Protein AF-A0A6P1BY39-F1 (afdb_monomer)

pLDDT: mean 82.42, std 18.04, range [37.84, 96.94]

Radius of gyration: 14.66 Å; Cα contacts (8 Å, |Δi|>4): 77; chains: 1; bounding box: 31×33×40 Å

Mean predicted aligned error: 7.82 Å

Secondary structure (DSSP, 8-state):
------STT-TTHHHHHTTT---SEEE--S-SSSPPPEEESSEEEEEE-SS-TT-EEEEEPTT-B-TTSPBP-HHHHHHT-

InterPro domains:
  IPR000914 Solute-binding protein family 5 domain [PF00496] (37-80)
  IPR039424 Solute-binding protein family 5 [PTHR30290] (16-80)

Foldseek 3Di:
DPPLDCPPPDPVSVVVCVVQDKDQWDWDPPDDPDGTDIAGIQFNDKDQDPVDNVDIDTHGDPPDAHPVRHDDDPVVVVVND

Nearest PDB structures (foldseek):
  4ocm-assembly2_D  TM=2.779E-01  e=6.392E+00  Saccharomyces cerevisiae S288C

Solvent-accessible surface area (backbone atoms only — not comparable to full-atom values): 5366 Å² total; per-residue (Å²): 140,81,86,82,65,72,60,98,82,49,86,71,46,55,65,61,32,63,80,80,51,81,48,52,66,37,67,47,82,91,58,90,90,56,86,58,50,84,40,68,45,47,19,67,46,73,45,67,39,92,90,43,83,88,42,74,50,71,41,68,46,81,93,43,56,49,99,87,66,50,74,58,50,71,68,62,50,60,74,73,107

Structure (mmCIF, N/CA/C/O backbone):
data_AF-A0A6P1BY39-F1
#
_entry.id   AF-A0A6P1BY39-F1
#
loop_
_atom_site.group_PDB
_atom_site.id
_atom_site.type_symbol
_atom_site.label_atom_id
_atom_site.label_alt_id
_atom_site.label_comp_id
_atom_site.label_asym_id
_atom_site.label_entity_id
_atom_site.label_seq_id
_atom_site.pdbx_PDB_ins_code
_atom_si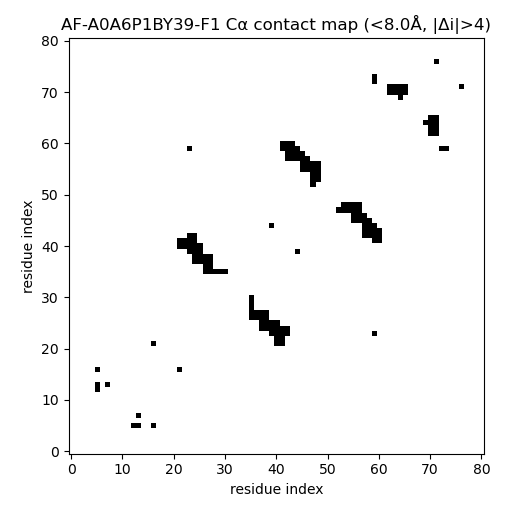te.Cartn_x
_atom_site.Cartn_y
_atom_site.Cartn_z
_atom_site.occupancy
_atom_site.B_iso_or_equiv
_atom_site.auth_seq_id
_atom_site.auth_comp_id
_atom_site.auth_asym_id
_atom_site.auth_atom_id
_atom_site.pdbx_PDB_model_num
ATOM 1 N N . LEU A 1 1 ? 15.241 -5.617 17.773 1.00 37.91 1 LEU A N 1
ATOM 2 C CA . LEU A 1 1 ? 15.680 -6.191 16.482 1.00 37.91 1 LEU A CA 1
ATOM 3 C C . LEU A 1 1 ? 14.478 -6.141 15.535 1.00 37.91 1 LEU A C 1
ATOM 5 O O . LEU A 1 1 ? 13.707 -7.082 15.478 1.00 37.91 1 LEU A O 1
ATOM 9 N N . THR A 1 2 ? 14.224 -4.998 14.902 1.00 37.84 2 THR A N 1
ATOM 10 C CA . THR A 1 2 ? 13.059 -4.786 14.019 1.00 37.84 2 THR A CA 1
ATOM 11 C C . THR A 1 2 ? 13.548 -4.163 12.718 1.00 37.84 2 THR A C 1
ATOM 13 O O . THR A 1 2 ? 13.237 -3.027 12.394 1.00 37.84 2 THR A O 1
ATOM 16 N N . THR A 1 3 ? 14.387 -4.903 11.996 1.00 45.06 3 THR A N 1
ATOM 17 C CA . THR A 1 3 ? 14.912 -4.542 10.667 1.00 45.06 3 THR A CA 1
ATOM 18 C C . THR A 1 3 ? 14.076 -5.157 9.540 1.00 45.06 3 THR A C 1
ATOM 20 O O . THR A 1 3 ? 14.581 -5.403 8.454 1.00 45.06 3 THR A O 1
ATOM 23 N N . GLY A 1 4 ? 12.791 -5.426 9.793 1.00 48.25 4 GLY A N 1
ATOM 24 C CA . GLY A 1 4 ? 11.829 -5.879 8.782 1.00 48.25 4 GLY A CA 1
ATOM 25 C C . GLY A 1 4 ? 11.183 -4.733 8.005 1.00 48.25 4 GLY A C 1
ATOM 26 O O . GLY A 1 4 ? 10.126 -4.945 7.422 1.00 48.25 4 GLY A O 1
ATOM 27 N N . GLN A 1 5 ? 11.758 -3.526 8.059 1.00 50.84 5 GLN A N 1
ATOM 28 C CA . GLN A 1 5 ? 11.187 -2.342 7.430 1.00 50.84 5 GLN A CA 1
ATOM 29 C C . GLN A 1 5 ? 11.361 -2.435 5.902 1.00 50.84 5 GLN A C 1
ATOM 31 O O . GLN A 1 5 ? 12.495 -2.491 5.424 1.00 50.84 5 GLN A O 1
ATOM 36 N N . PRO A 1 6 ? 10.266 -2.438 5.122 1.00 55.47 6 PRO A N 1
ATOM 37 C CA . PRO A 1 6 ? 10.316 -2.324 3.666 1.00 55.47 6 PRO A CA 1
ATOM 38 C C . PRO A 1 6 ? 10.484 -0.861 3.212 1.00 55.47 6 PRO A C 1
ATOM 40 O O . PRO A 1 6 ? 10.297 -0.548 2.034 1.00 55.47 6 PRO A O 1
ATOM 43 N N . ASP A 1 7 ? 10.788 0.061 4.136 1.00 57.12 7 ASP A N 1
ATOM 44 C CA . ASP A 1 7 ? 10.976 1.467 3.814 1.00 57.12 7 ASP A CA 1
ATOM 45 C C . ASP A 1 7 ? 12.280 1.670 3.026 1.00 57.12 7 ASP A C 1
ATOM 47 O O . ASP A 1 7 ? 13.223 0.879 3.078 1.00 57.12 7 ASP A O 1
ATOM 51 N N . ARG A 1 8 ? 12.303 2.716 2.195 1.00 46.91 8 ARG A N 1
ATOM 52 C CA . ARG A 1 8 ? 13.247 2.901 1.076 1.00 46.91 8 ARG A CA 1
ATOM 53 C C . ARG A 1 8 ? 14.703 3.205 1.482 1.00 46.91 8 ARG A C 1
ATOM 55 O O . ARG A 1 8 ? 15.360 4.016 0.832 1.00 46.91 8 ARG A O 1
ATOM 62 N N . ARG A 1 9 ? 15.235 2.602 2.545 1.00 44.03 9 ARG A N 1
ATOM 63 C CA . ARG A 1 9 ? 16.593 2.871 3.045 1.00 44.03 9 ARG A CA 1
ATOM 64 C C . ARG A 1 9 ? 17.649 1.825 2.694 1.00 44.03 9 ARG A C 1
ATOM 66 O O . ARG A 1 9 ? 18.825 2.105 2.906 1.00 44.03 9 ARG A O 1
ATOM 73 N N . ALA A 1 10 ? 17.303 0.703 2.060 1.00 47.50 10 ALA A N 1
ATOM 74 C CA . ALA A 1 10 ? 18.307 -0.152 1.419 1.00 47.50 10 ALA A CA 1
ATOM 75 C C . ALA A 1 10 ? 17.724 -0.976 0.255 1.00 47.50 10 ALA A C 1
ATOM 77 O O . ALA A 1 10 ? 16.853 -1.821 0.440 1.00 47.50 10 ALA A O 1
ATOM 78 N N . GLY A 1 11 ? 18.235 -0.736 -0.958 1.00 49.78 11 GLY A N 1
ATOM 79 C CA . GLY A 1 11 ? 17.688 -1.257 -2.222 1.00 49.78 11 GLY A CA 1
ATOM 80 C C . GLY A 1 11 ? 17.650 -2.784 -2.370 1.00 49.78 11 GLY A C 1
ATOM 81 O O . GLY A 1 11 ? 16.930 -3.281 -3.227 1.00 49.78 11 GLY A O 1
ATOM 82 N N . ALA A 1 12 ? 18.358 -3.542 -1.526 1.00 47.34 12 ALA A N 1
ATOM 83 C CA . ALA A 1 12 ? 18.280 -5.006 -1.508 1.00 47.34 12 ALA A CA 1
ATOM 84 C C . ALA A 1 12 ? 17.041 -5.539 -0.758 1.00 47.34 12 ALA A C 1
ATOM 86 O O . ALA A 1 12 ? 16.513 -6.586 -1.124 1.00 47.34 12 ALA A O 1
ATOM 87 N N . PHE A 1 13 ? 16.526 -4.817 0.247 1.00 49.38 13 PHE A N 1
ATOM 88 C CA . PHE A 1 13 ? 15.345 -5.257 1.005 1.00 49.38 13 PHE A CA 1
ATOM 89 C C . PHE A 1 13 ? 14.048 -5.135 0.208 1.00 49.38 13 PHE A C 1
ATOM 91 O O . PHE A 1 13 ? 13.088 -5.836 0.511 1.00 49.38 13 PHE A O 1
ATOM 98 N N . GLN A 1 14 ? 14.029 -4.308 -0.841 1.00 53.19 14 GLN A N 1
ATOM 99 C CA . GLN A 1 14 ? 12.876 -4.174 -1.729 1.00 53.19 14 GLN A CA 1
ATOM 100 C C . GLN A 1 14 ? 12.520 -5.507 -2.405 1.00 53.19 14 GLN A C 1
ATOM 102 O O . GLN A 1 14 ? 11.343 -5.828 -2.527 1.00 53.19 14 GLN A O 1
ATOM 107 N N . PHE A 1 15 ? 13.518 -6.310 -2.792 1.00 54.81 15 PHE A N 1
ATOM 108 C CA . PHE A 1 15 ? 13.273 -7.586 -3.469 1.00 54.81 15 PHE A CA 1
ATOM 109 C C . PHE A 1 15 ? 12.817 -8.690 -2.512 1.00 54.81 15 PHE A C 1
ATOM 111 O O . PHE A 1 15 ? 11.916 -9.453 -2.850 1.00 54.81 15 PHE A O 1
ATOM 118 N N . THR A 1 16 ? 13.374 -8.750 -1.298 1.00 58.72 16 THR A N 1
ATOM 119 C CA . THR A 1 16 ? 12.917 -9.699 -0.269 1.00 58.72 16 THR A CA 1
ATOM 120 C C . THR A 1 16 ? 11.512 -9.349 0.226 1.00 58.72 16 THR A C 1
ATOM 122 O O . THR A 1 16 ? 10.705 -10.246 0.469 1.00 58.72 16 THR A O 1
ATOM 125 N N . ALA A 1 17 ? 11.191 -8.053 0.325 1.00 61.38 17 ALA A N 1
ATOM 126 C CA . ALA A 1 17 ? 9.884 -7.582 0.764 1.00 61.38 17 ALA A CA 1
ATOM 127 C C . ALA A 1 17 ? 8.746 -8.052 -0.149 1.00 61.38 17 ALA A C 1
ATOM 129 O O . ALA A 1 17 ? 7.695 -8.375 0.381 1.00 61.38 17 ALA A O 1
ATOM 130 N N . TYR A 1 18 ? 8.949 -8.198 -1.465 1.00 62.78 18 TYR A N 1
ATOM 131 C CA . TYR A 1 18 ? 7.898 -8.692 -2.372 1.00 62.78 18 TYR A CA 1
ATOM 132 C C . TYR A 1 18 ? 7.382 -10.095 -2.036 1.00 62.78 18 TYR A C 1
ATOM 134 O O . TYR A 1 18 ? 6.293 -10.462 -2.457 1.00 62.78 18 TYR A O 1
ATOM 142 N N . THR A 1 19 ? 8.153 -10.896 -1.297 1.00 74.88 19 THR A N 1
ATOM 143 C CA . THR A 1 19 ? 7.716 -12.242 -0.891 1.00 74.88 19 THR A CA 1
ATOM 144 C C . THR A 1 19 ? 6.881 -12.250 0.392 1.00 74.88 19 THR A C 1
ATOM 146 O O . THR A 1 19 ? 6.260 -13.263 0.698 1.00 74.88 19 THR A O 1
ATOM 149 N N . ILE A 1 20 ? 6.873 -11.142 1.145 1.00 83.12 20 ILE A N 1
ATOM 150 C CA . ILE A 1 20 ? 6.280 -11.034 2.492 1.00 83.12 20 ILE A CA 1
ATOM 151 C C . ILE A 1 20 ? 5.235 -9.905 2.566 1.00 83.12 20 ILE A C 1
ATOM 153 O O . ILE A 1 20 ? 4.315 -9.955 3.376 1.00 83.12 20 ILE A O 1
ATOM 157 N N . TYR A 1 21 ? 5.363 -8.880 1.726 1.00 84.38 21 TYR A N 1
ATOM 158 C CA . TYR A 1 21 ? 4.539 -7.680 1.725 1.00 84.38 21 TYR A CA 1
ATOM 159 C C . TYR A 1 21 ? 4.062 -7.352 0.315 1.00 84.38 21 TYR A C 1
ATOM 161 O O . TYR A 1 21 ? 4.830 -7.415 -0.646 1.00 84.38 21 TYR A O 1
ATOM 169 N N . ASP A 1 22 ? 2.826 -6.868 0.232 1.00 87.88 22 ASP A N 1
ATOM 170 C CA . ASP A 1 22 ? 2.245 -6.326 -0.990 1.00 87.88 22 ASP A CA 1
ATOM 171 C C . ASP A 1 22 ? 2.01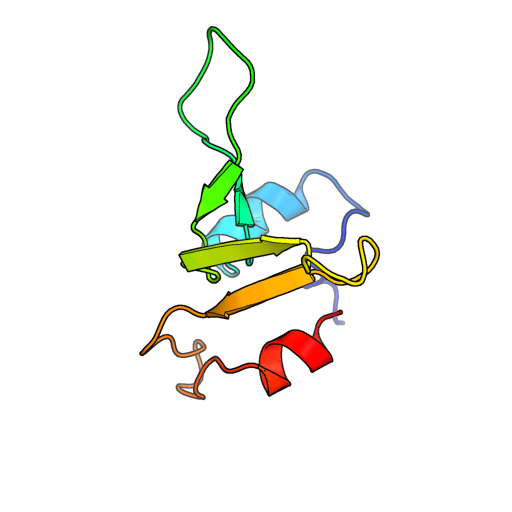3 -4.809 -0.863 1.00 87.88 22 ASP A C 1
ATOM 173 O O . ASP A 1 22 ? 1.500 -4.342 0.160 1.00 87.88 22 ASP A O 1
ATOM 177 N N . PRO A 1 23 ? 2.353 -4.000 -1.884 1.00 90.94 23 PRO A N 1
ATOM 178 C CA . PRO A 1 23 ? 2.071 -2.568 -1.880 1.00 90.94 23 PRO A CA 1
ATOM 179 C C . PRO A 1 23 ? 0.606 -2.270 -2.244 1.00 90.94 23 PRO A C 1
ATOM 181 O O . PRO A 1 23 ? -0.073 -3.066 -2.894 1.00 90.94 23 PRO A O 1
ATOM 184 N N . LEU A 1 24 ? 0.123 -1.061 -1.921 1.00 92.88 24 LEU A N 1
ATOM 185 C CA . LEU A 1 24 ? -1.174 -0.581 -2.429 1.00 92.88 24 LEU A CA 1
ATOM 186 C C . LEU A 1 24 ? -1.185 -0.509 -3.963 1.00 92.88 24 LEU A C 1
ATOM 188 O O . LEU A 1 24 ? -2.130 -0.976 -4.595 1.00 92.88 24 LEU A O 1
ATOM 192 N N . VAL A 1 25 ? -0.119 0.038 -4.550 1.00 92.81 25 VAL A N 1
ATOM 193 C CA . VAL A 1 25 ? 0.078 0.158 -5.999 1.00 92.81 25 VAL A CA 1
ATOM 194 C C . VAL A 1 25 ? 1.435 -0.437 -6.351 1.00 92.81 25 VAL A C 1
ATOM 196 O O . VAL A 1 25 ? 2.443 -0.093 -5.731 1.00 92.81 25 VAL A O 1
ATOM 199 N N . ALA A 1 26 ? 1.457 -1.329 -7.335 1.00 89.88 26 ALA A N 1
ATOM 200 C CA . ALA A 1 26 ? 2.660 -2.007 -7.794 1.00 89.88 26 ALA A CA 1
ATOM 201 C C . ALA A 1 26 ? 3.135 -1.447 -9.142 1.00 89.88 26 ALA A C 1
ATOM 203 O O . ALA A 1 26 ? 2.430 -0.691 -9.813 1.00 89.88 26 ALA A O 1
ATOM 204 N N . TRP A 1 27 ? 4.343 -1.837 -9.539 1.00 88.38 27 TRP A N 1
ATOM 205 C CA . TRP A 1 27 ? 4.860 -1.607 -10.884 1.00 88.38 27 TRP A CA 1
ATOM 206 C C . TRP A 1 27 ? 4.714 -2.873 -11.720 1.00 88.38 27 TRP A C 1
ATOM 208 O O . TRP A 1 27 ? 4.809 -3.984 -11.207 1.00 88.38 27 TRP A O 1
ATOM 218 N N . GLU A 1 28 ? 4.494 -2.699 -13.014 1.00 89.62 28 GLU A N 1
ATOM 219 C CA . GLU A 1 28 ? 4.575 -3.770 -14.000 1.00 89.62 28 GLU A CA 1
ATOM 220 C C . GLU A 1 28 ? 6.018 -4.307 -14.046 1.00 89.62 28 GLU A C 1
ATOM 222 O O . GLU A 1 28 ? 6.938 -3.564 -14.390 1.00 89.62 28 GLU A O 1
ATOM 227 N N . MET A 1 29 ? 6.219 -5.568 -13.648 1.00 81.56 29 MET A N 1
ATOM 228 C CA . MET A 1 29 ? 7.561 -6.144 -13.449 1.00 81.56 29 MET A CA 1
ATOM 229 C C . MET A 1 29 ? 8.135 -6.850 -14.687 1.00 81.56 29 MET A C 1
ATOM 231 O O . MET A 1 29 ? 9.339 -7.076 -14.741 1.00 81.56 29 MET A O 1
ATOM 235 N N . ASP A 1 30 ? 7.304 -7.185 -15.675 1.00 85.62 30 ASP A N 1
ATOM 236 C CA . ASP A 1 30 ? 7.704 -7.932 -16.878 1.00 85.62 30 ASP A CA 1
ATOM 237 C C . ASP A 1 30 ? 7.712 -7.027 -18.120 1.00 85.62 30 ASP A C 1
ATOM 239 O O . ASP A 1 30 ? 6.904 -7.170 -19.037 1.00 85.62 30 ASP A O 1
ATOM 243 N N . VAL A 1 31 ? 8.572 -6.002 -18.100 1.00 86.06 31 VAL A N 1
ATOM 244 C CA . VAL A 1 31 ? 8.725 -5.041 -19.204 1.00 86.06 31 VAL A CA 1
ATOM 245 C C . VAL A 1 31 ? 10.189 -4.639 -19.345 1.00 86.06 31 VAL A C 1
ATOM 247 O O . VAL A 1 31 ? 10.784 -4.107 -18.410 1.00 86.06 31 VAL A O 1
ATOM 250 N N . ALA A 1 32 ? 10.764 -4.865 -20.527 1.00 86.31 32 ALA A N 1
ATOM 251 C CA . ALA A 1 32 ? 12.170 -4.563 -20.816 1.00 86.31 32 ALA A CA 1
ATOM 252 C C . ALA A 1 32 ? 12.362 -3.421 -21.830 1.00 86.31 32 ALA A C 1
ATOM 254 O O . ALA A 1 32 ? 13.450 -2.862 -21.939 1.00 86.31 32 ALA A O 1
ATOM 255 N N . ASP A 1 33 ? 11.318 -3.079 -22.584 1.00 92.44 33 ASP A N 1
ATOM 256 C CA . ASP A 1 33 ? 11.368 -2.211 -23.765 1.00 92.44 33 ASP A CA 1
ATOM 257 C C . ASP A 1 33 ? 10.774 -0.810 -23.535 1.00 92.44 33 ASP A C 1
ATOM 259 O O . ASP A 1 33 ? 10.949 0.090 -24.357 1.00 92.44 33 ASP A O 1
ATOM 263 N N . ARG A 1 34 ? 10.089 -0.597 -22.408 1.00 91.81 34 ARG A N 1
ATOM 264 C CA . ARG A 1 34 ? 9.504 0.690 -22.006 1.00 91.81 34 ARG A CA 1
ATOM 265 C C . ARG A 1 34 ? 9.446 0.816 -20.478 1.00 91.81 34 ARG A C 1
ATOM 267 O O . ARG A 1 34 ? 9.582 -0.184 -19.777 1.00 91.81 34 ARG A O 1
ATOM 274 N N . PRO A 1 35 ? 9.156 2.010 -19.934 1.00 87.19 35 PRO A N 1
ATOM 275 C CA . PRO A 1 35 ? 8.835 2.145 -18.518 1.00 87.19 35 PRO A CA 1
ATOM 276 C C . PRO A 1 35 ? 7.638 1.265 -18.117 1.00 87.19 35 PRO A C 1
ATOM 278 O O . PRO A 1 35 ? 6.606 1.238 -18.806 1.00 87.19 35 PRO A O 1
ATOM 281 N N . GLY A 1 36 ? 7.777 0.561 -16.992 1.00 87.44 36 GLY A N 1
ATOM 282 C CA . GLY A 1 36 ? 6.688 -0.189 -16.372 1.00 87.44 36 GLY A CA 1
ATOM 283 C C . GLY A 1 36 ? 5.561 0.749 -15.944 1.00 87.44 36 GLY A C 1
ATOM 284 O O . GLY A 1 36 ? 5.802 1.874 -15.500 1.00 87.44 36 GLY A O 1
ATOM 285 N N . LYS A 1 37 ? 4.314 0.313 -16.110 1.00 92.38 37 LYS A N 1
ATOM 286 C CA . LYS A 1 37 ? 3.145 1.090 -15.676 1.00 92.38 37 LYS A CA 1
ATOM 287 C C . LYS A 1 37 ? 2.816 0.795 -14.216 1.00 92.38 37 LYS A C 1
ATOM 289 O O . LYS A 1 37 ? 3.217 -0.232 -13.674 1.00 92.38 37 LYS A O 1
ATOM 294 N N . LEU A 1 38 ? 2.057 1.693 -13.591 1.00 91.69 38 LEU A N 1
ATOM 295 C CA . LEU A 1 38 ? 1.425 1.400 -12.307 1.00 91.69 38 LEU A CA 1
ATOM 296 C C . LEU A 1 38 ? 0.310 0.374 -12.518 1.00 91.69 38 LEU A C 1
ATOM 298 O O . LEU A 1 38 ? -0.508 0.527 -13.427 1.00 91.69 38 LEU A O 1
ATOM 302 N N . VAL A 1 39 ? 0.274 -0.648 -11.669 1.00 93.75 39 VAL A N 1
ATOM 303 C CA . VAL A 1 39 ? -0.715 -1.729 -11.705 1.00 93.75 39 VAL A CA 1
ATOM 304 C C . VAL A 1 39 ? -1.323 -1.962 -10.315 1.00 93.75 39 VAL A C 1
ATOM 306 O O . VAL A 1 39 ? -0.685 -1.642 -9.305 1.00 93.75 39 VAL A O 1
ATOM 309 N N . PRO A 1 40 ? -2.558 -2.491 -10.230 1.00 95.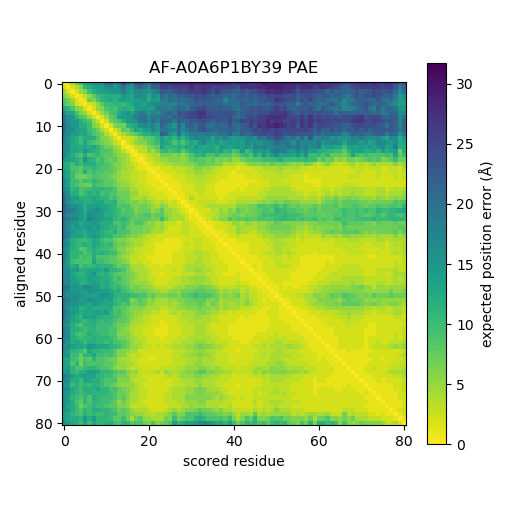38 40 PRO A N 1
ATOM 310 C CA . PRO A 1 40 ? -3.205 -2.745 -8.947 1.00 95.38 40 PRO A CA 1
ATOM 311 C C . PRO A 1 40 ? -2.443 -3.729 -8.059 1.00 95.38 40 PRO A C 1
ATOM 313 O O . PRO A 1 40 ? -2.113 -4.830 -8.495 1.00 95.38 40 PRO A O 1
ATOM 316 N N . GLY A 1 41 ? -2.225 -3.342 -6.800 1.00 93.19 41 GLY A N 1
ATOM 317 C CA . GLY A 1 41 ? -1.736 -4.216 -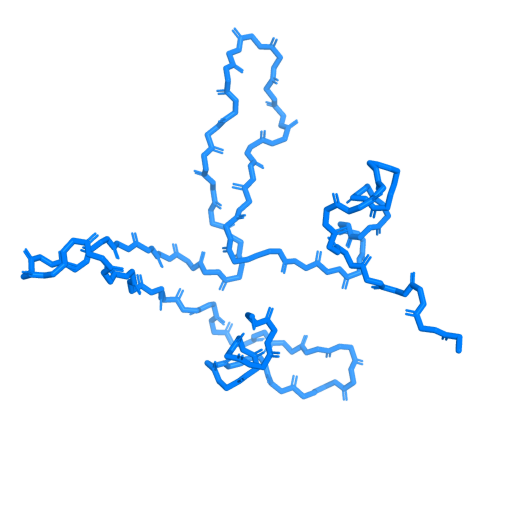5.733 1.00 93.19 41 GLY A CA 1
ATOM 318 C C . GLY A 1 41 ? -2.865 -4.552 -4.755 1.00 93.19 41 GLY A C 1
ATOM 319 O O . GLY A 1 41 ? -3.900 -5.121 -5.138 1.00 93.19 41 GLY A O 1
ATOM 320 N N . LEU A 1 42 ? -2.683 -4.158 -3.492 1.00 95.19 42 LEU A N 1
ATOM 321 C CA . LEU A 1 42 ? -3.720 -4.202 -2.455 1.00 95.19 42 LEU A CA 1
ATOM 322 C C . LEU A 1 42 ? -4.821 -3.149 -2.658 1.00 95.19 42 LEU A C 1
ATOM 324 O O . LEU A 1 42 ? -5.933 -3.339 -2.169 1.00 95.19 42 LEU A O 1
ATOM 328 N N . ALA A 1 43 ? -4.557 -2.073 -3.402 1.00 96.75 43 ALA A N 1
ATOM 329 C CA . ALA A 1 43 ? -5.595 -1.192 -3.926 1.00 96.75 43 ALA A CA 1
ATOM 330 C C . ALA A 1 43 ? -5.962 -1.621 -5.353 1.00 96.75 43 ALA A C 1
ATOM 332 O O . ALA A 1 43 ? -5.110 -1.717 -6.236 1.00 96.75 43 ALA A O 1
ATOM 333 N N . THR A 1 44 ? -7.249 -1.879 -5.573 1.00 96.19 44 THR A N 1
ATOM 334 C CA . THR A 1 44 ? -7.808 -2.274 -6.878 1.00 96.19 44 THR A CA 1
ATOM 335 C C . THR A 1 44 ? -8.017 -1.083 -7.805 1.00 96.19 44 THR A C 1
ATOM 337 O O . THR A 1 44 ? -7.871 -1.210 -9.016 1.00 96.19 44 THR A O 1
ATOM 340 N N . GLU A 1 45 ? -8.324 0.077 -7.227 1.00 96.06 45 GLU A N 1
ATOM 341 C CA . GLU A 1 45 ? -8.533 1.340 -7.927 1.00 96.06 45 GLU A CA 1
ATOM 342 C C . GLU A 1 45 ? -7.996 2.477 -7.056 1.00 96.06 45 GLU A C 1
ATOM 344 O O . GLU A 1 45 ? -8.016 2.400 -5.822 1.00 96.06 45 GLU A O 1
ATOM 349 N N . TRP A 1 46 ? -7.544 3.550 -7.693 1.00 95.94 46 TRP A N 1
ATOM 350 C CA . TRP A 1 46 ? -7.170 4.781 -7.015 1.00 95.94 46 TRP A CA 1
ATOM 351 C C . TRP A 1 46 ? -7.430 5.976 -7.916 1.00 95.94 46 TRP A C 1
ATOM 353 O O . TRP A 1 46 ? -7.292 5.896 -9.138 1.00 95.94 46 TRP A O 1
ATOM 363 N N . LYS A 1 47 ? -7.810 7.097 -7.311 1.00 96.06 47 LYS A N 1
ATOM 364 C CA . LYS A 1 47 ? -8.023 8.354 -8.026 1.00 96.06 47 LYS A CA 1
ATOM 365 C C . LYS A 1 47 ? -7.674 9.547 -7.153 1.00 96.06 47 LYS A C 1
ATOM 367 O O . LYS A 1 47 ? -7.782 9.482 -5.930 1.00 96.06 47 LYS A O 1
ATOM 372 N N . VAL A 1 48 ? -7.282 10.635 -7.802 1.00 96.38 48 VAL A N 1
ATOM 373 C CA . VAL A 1 48 ? -7.209 11.948 -7.158 1.00 96.38 48 VAL A CA 1
ATOM 374 C C . VAL A 1 48 ? -8.635 12.443 -6.943 1.00 96.38 48 VAL A C 1
ATOM 376 O O . VAL A 1 48 ? -9.489 12.240 -7.808 1.00 96.38 48 VAL A O 1
ATOM 379 N N . ASP A 1 49 ? -8.899 13.072 -5.805 1.00 95.25 49 ASP A N 1
ATOM 380 C CA . ASP A 1 49 ? -10.189 13.698 -5.551 1.00 95.25 49 ASP A CA 1
ATOM 381 C C . ASP A 1 49 ? -10.464 14.829 -6.562 1.00 95.25 49 ASP A C 1
ATOM 383 O O . ASP A 1 49 ? -9.567 15.543 -7.035 1.00 95.25 49 ASP A O 1
ATOM 387 N N . ASP A 1 50 ? -11.724 14.960 -6.968 1.00 94.06 50 ASP A N 1
ATOM 388 C CA . ASP A 1 50 ? -12.095 15.920 -8.002 1.00 94.06 50 ASP A CA 1
ATOM 389 C C . ASP A 1 50 ? -12.051 17.363 -7.491 1.00 94.06 50 ASP A C 1
ATOM 391 O O . ASP A 1 50 ? -11.636 18.250 -8.243 1.00 94.06 50 ASP A O 1
ATOM 395 N N . ALA A 1 51 ? -12.394 17.573 -6.217 1.00 95.25 51 ALA A N 1
ATOM 396 C CA . ALA A 1 51 ? -12.449 18.875 -5.565 1.00 95.25 51 ALA A CA 1
ATOM 397 C C . ALA A 1 51 ? -11.112 19.278 -4.920 1.00 95.25 51 ALA A C 1
ATOM 399 O O . ALA A 1 51 ? -10.782 20.463 -4.894 1.00 95.25 51 ALA A O 1
ATOM 400 N N . ASP A 1 52 ? -10.331 18.315 -4.428 1.00 95.56 52 ASP A N 1
ATOM 401 C CA . ASP A 1 52 ? -9.055 18.556 -3.752 1.00 95.56 52 ASP A CA 1
ATOM 402 C C . ASP A 1 52 ? -7.929 17.687 -4.329 1.00 95.56 52 ASP A C 1
ATOM 404 O O . ASP A 1 52 ? -7.768 16.513 -3.997 1.00 95.56 52 ASP A O 1
ATOM 408 N N . LYS A 1 53 ? -7.072 18.292 -5.156 1.00 94.50 53 LYS A N 1
ATOM 409 C CA . LYS A 1 53 ? -5.970 17.585 -5.829 1.00 94.50 53 LYS A CA 1
ATOM 410 C C . LYS A 1 53 ? -4.848 17.114 -4.898 1.00 94.50 53 LYS A C 1
ATOM 412 O O . LYS A 1 53 ? -3.922 16.454 -5.365 1.00 94.50 53 LYS A O 1
ATOM 417 N N . THR A 1 54 ? -4.928 17.415 -3.602 1.00 95.50 54 THR A N 1
ATOM 418 C CA . THR A 1 54 ? -4.008 16.881 -2.587 1.00 95.50 54 THR A CA 1
ATOM 419 C C . THR A 1 54 ? -4.497 15.568 -1.971 1.00 95.50 54 THR A C 1
ATOM 421 O O . THR A 1 54 ? -3.721 14.881 -1.307 1.00 95.50 54 THR A O 1
ATOM 424 N N . LYS A 1 55 ? -5.755 15.174 -2.221 1.00 94.44 55 LYS A N 1
ATOM 425 C CA . LYS A 1 55 ? -6.354 13.953 -1.675 1.00 94.44 55 LYS A CA 1
ATOM 426 C C . LYS A 1 55 ? -6.378 12.832 -2.703 1.00 94.44 55 LYS A C 1
ATOM 428 O O . LYS A 1 55 ? -6.821 13.007 -3.836 1.00 94.44 55 LYS A O 1
ATOM 433 N N . TRP A 1 56 ? -5.951 11.654 -2.266 1.00 94.31 56 TRP A N 1
ATOM 434 C CA . TRP A 1 56 ? -6.046 10.413 -3.027 1.00 94.31 56 TRP A CA 1
ATOM 435 C C . TRP A 1 56 ? -7.029 9.463 -2.356 1.00 94.31 56 TRP A C 1
ATOM 437 O O . TRP A 1 56 ? -6.981 9.259 -1.144 1.00 94.31 56 TRP A O 1
ATOM 447 N N . VAL A 1 57 ? -7.906 8.863 -3.156 1.00 95.56 57 VAL A N 1
ATOM 448 C CA . VAL A 1 57 ? -8.887 7.871 -2.714 1.00 95.56 57 VAL A CA 1
ATOM 449 C C . VAL A 1 57 ? -8.485 6.517 -3.277 1.00 95.56 57 VAL A C 1
ATOM 451 O O . VAL A 1 57 ? -8.362 6.372 -4.492 1.00 95.56 57 VAL A O 1
ATOM 454 N N . PHE A 1 58 ? -8.311 5.529 -2.400 1.00 96.38 58 PHE A N 1
ATOM 455 C CA . PHE A 1 58 ? -7.946 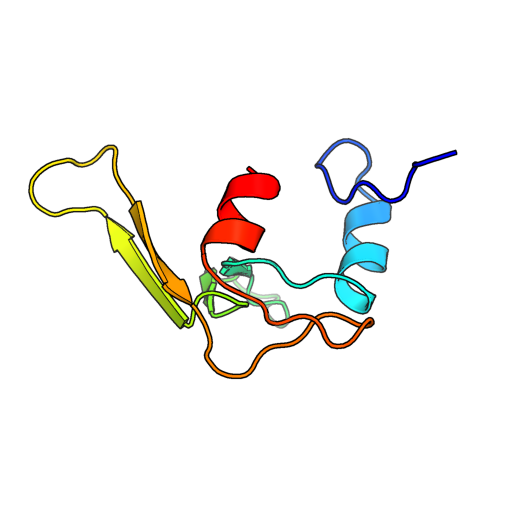4.156 -2.753 1.00 96.38 58 PHE A CA 1
ATOM 456 C C . PHE A 1 58 ? -9.091 3.196 -2.425 1.00 96.38 58 PHE A C 1
ATOM 458 O O . PHE A 1 58 ? -9.673 3.257 -1.342 1.00 96.38 58 PHE A O 1
ATOM 465 N N . LYS A 1 59 ? -9.387 2.271 -3.340 1.00 96.94 59 LYS A N 1
ATOM 466 C CA . LYS A 1 59 ? -10.346 1.180 -3.136 1.00 96.94 59 LYS A CA 1
ATOM 467 C C . LYS A 1 59 ? -9.596 -0.114 -2.849 1.00 96.94 59 LYS A C 1
ATOM 469 O O . LYS A 1 59 ? -8.964 -0.685 -3.740 1.00 96.94 59 LYS A O 1
ATOM 474 N N . LEU A 1 60 ? -9.668 -0.575 -1.605 1.00 96.44 60 LEU A N 1
ATOM 475 C CA . LEU A 1 60 ? -8.924 -1.748 -1.146 1.00 96.44 60 LEU A CA 1
ATOM 476 C C . LEU A 1 60 ? -9.501 -3.055 -1.700 1.00 96.44 60 LEU A C 1
ATOM 478 O O . LEU A 1 60 ? -10.704 -3.176 -1.942 1.00 96.44 60 LEU A O 1
ATOM 482 N N . ARG A 1 61 ? -8.623 -4.039 -1.901 1.00 96.50 61 ARG A N 1
ATOM 483 C CA . ARG A 1 61 ? -8.975 -5.392 -2.324 1.00 96.50 61 ARG A CA 1
ATOM 484 C C . ARG A 1 61 ? -9.743 -6.104 -1.201 1.00 96.50 61 ARG A C 1
ATOM 486 O O . ARG A 1 61 ? -9.232 -6.183 -0.085 1.00 96.50 61 ARG A O 1
ATOM 493 N N . PRO A 1 62 ? -10.945 -6.640 -1.470 1.00 95.19 62 PRO A N 1
ATOM 494 C CA . PRO A 1 62 ? -11.714 -7.351 -0.457 1.00 95.19 62 PRO A CA 1
ATOM 495 C C . PRO A 1 62 ? -11.116 -8.732 -0.165 1.00 95.19 62 PRO A C 1
ATOM 497 O O . PRO A 1 62 ? -10.516 -9.355 -1.041 1.00 95.19 62 PRO A O 1
ATOM 500 N N . GLY A 1 63 ? -11.333 -9.225 1.057 1.00 95.19 63 GLY A N 1
ATOM 501 C CA . GLY A 1 63 ? -10.996 -10.600 1.450 1.00 95.19 63 GLY A CA 1
ATOM 502 C C . GLY A 1 63 ? -9.504 -10.880 1.642 1.00 95.19 63 GLY A C 1
ATOM 503 O O . GLY A 1 63 ? -9.120 -12.042 1.707 1.00 95.19 63 GLY A O 1
ATOM 504 N N . VAL A 1 64 ? -8.665 -9.846 1.719 1.00 95.69 64 VAL A N 1
ATOM 505 C CA . VAL A 1 64 ? -7.238 -10.001 2.025 1.00 95.69 64 VAL A CA 1
ATOM 506 C C . VAL A 1 64 ? -7.050 -10.150 3.535 1.00 95.69 64 VAL A C 1
ATOM 508 O O . VAL A 1 64 ? -7.663 -9.426 4.321 1.00 95.69 64 VAL A O 1
ATOM 511 N N . THR A 1 65 ? -6.180 -11.072 3.934 1.00 95.19 65 THR A N 1
ATOM 512 C CA . THR A 1 65 ? -5.797 -11.310 5.330 1.00 95.19 65 THR A CA 1
ATOM 513 C C . THR A 1 65 ? -4.284 -11.277 5.471 1.00 95.19 65 THR A C 1
ATOM 515 O O . THR A 1 65 ? -3.566 -11.716 4.572 1.00 95.19 65 THR A O 1
ATOM 518 N N . PHE A 1 66 ? -3.799 -10.807 6.614 1.00 93.62 66 PHE A N 1
ATOM 519 C CA . PHE A 1 66 ? -2.395 -10.940 6.984 1.00 93.62 66 PHE A CA 1
ATOM 520 C C . PHE A 1 66 ? -2.053 -12.393 7.340 1.00 93.62 66 PHE A C 1
ATOM 522 O O . PHE A 1 66 ? -2.931 -13.246 7.489 1.00 93.62 66 PHE A O 1
ATOM 529 N N . HIS A 1 67 ? -0.760 -12.686 7.498 1.00 92.94 67 HIS A N 1
ATOM 530 C CA . HIS A 1 67 ? -0.278 -14.033 7.825 1.00 92.94 67 HIS A CA 1
ATOM 531 C C . HIS A 1 67 ? -0.770 -14.568 9.181 1.00 92.94 67 HIS A C 1
ATOM 533 O O . HIS A 1 67 ? -0.757 -15.777 9.392 1.00 92.94 67 HIS A O 1
ATOM 539 N N . ASP A 1 68 ? -1.220 -13.695 10.085 1.00 93.12 68 ASP A N 1
ATOM 540 C CA . ASP A 1 68 ? -1.834 -14.060 11.368 1.00 93.12 68 ASP A CA 1
ATOM 541 C C . ASP A 1 68 ? -3.362 -14.262 11.286 1.00 93.12 68 ASP A C 1
ATOM 543 O O . ASP A 1 68 ? -4.000 -14.590 12.285 1.00 93.12 68 ASP A O 1
ATOM 547 N N . GLY A 1 69 ? -3.952 -14.077 10.101 1.00 93.50 69 GLY A N 1
ATOM 548 C CA . GLY A 1 69 ? -5.386 -14.202 9.846 1.00 93.50 69 GLY A CA 1
ATOM 549 C C . GLY A 1 69 ? -6.203 -12.931 10.098 1.00 93.50 69 GLY A C 1
ATOM 550 O O . GLY A 1 69 ? -7.405 -12.930 9.826 1.00 93.50 69 GLY A O 1
ATOM 551 N N . SER A 1 70 ? -5.593 -11.843 10.578 1.00 95.38 70 SER A N 1
ATOM 552 C CA . SER A 1 70 ? -6.291 -10.564 10.734 1.00 95.38 70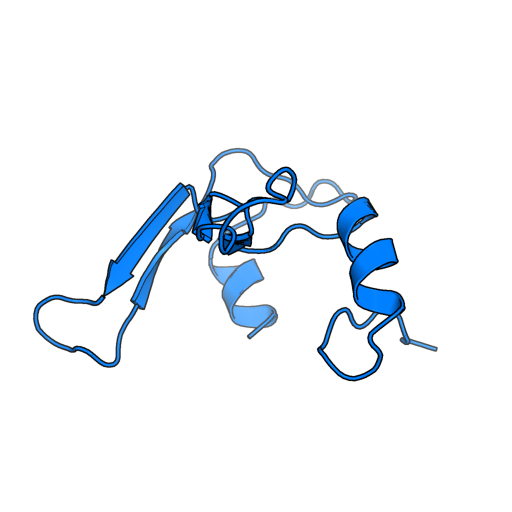 SER A CA 1
ATOM 553 C C . SER A 1 70 ? -6.681 -9.966 9.368 1.00 95.38 70 SER A C 1
ATOM 555 O O . SER A 1 70 ? -5.977 -10.168 8.372 1.00 95.38 70 SER A O 1
ATOM 557 N N . PRO A 1 71 ? -7.821 -9.255 9.267 1.00 95.69 71 PRO A N 1
ATOM 558 C CA . PRO A 1 71 ? -8.277 -8.701 7.999 1.00 95.69 71 PRO A CA 1
ATOM 559 C C . PRO A 1 71 ? -7.456 -7.475 7.588 1.00 95.69 71 PRO A C 1
ATOM 561 O O . PRO A 1 71 ? -7.167 -6.596 8.399 1.00 95.69 71 PRO A O 1
ATOM 564 N N . PHE A 1 72 ? -7.163 -7.365 6.295 1.00 94.62 72 PHE A N 1
ATOM 565 C CA . PHE A 1 72 ? -6.638 -6.137 5.712 1.00 94.62 72 PHE A CA 1
ATOM 566 C C . PHE A 1 72 ? -7.781 -5.149 5.436 1.00 94.62 72 PHE A C 1
ATOM 568 O O . PHE A 1 72 ? -8.719 -5.449 4.693 1.00 94.62 72 PHE A O 1
ATOM 575 N N . ASN A 1 73 ? -7.708 -3.964 6.043 1.00 94.12 73 ASN A N 1
ATOM 576 C CA . ASN A 1 73 ? -8.708 -2.902 5.929 1.00 94.12 73 ASN A CA 1
ATOM 577 C C . ASN A 1 73 ? -8.054 -1.502 5.941 1.00 94.12 73 ASN A C 1
ATOM 579 O O . ASN A 1 73 ? -6.831 -1.372 5.968 1.00 94.12 73 ASN A O 1
ATOM 583 N N . ALA A 1 74 ? -8.870 -0.443 5.900 1.00 92.62 74 ALA A N 1
ATOM 584 C CA . ALA A 1 74 ? -8.376 0.936 5.858 1.00 92.62 74 ALA A CA 1
ATOM 585 C C . ALA A 1 74 ? -7.583 1.3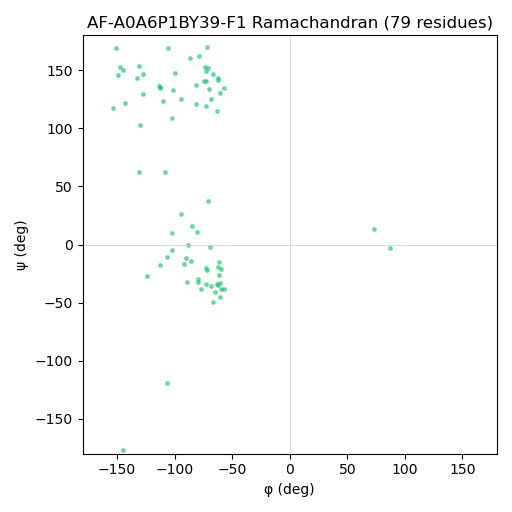35 7.113 1.00 92.62 74 ALA A C 1
ATOM 587 O O . ALA A 1 74 ? -6.601 2.062 6.990 1.00 92.62 74 ALA A O 1
ATOM 588 N N . ASP A 1 75 ? -7.945 0.823 8.290 1.00 92.19 75 ASP A N 1
ATOM 589 C CA . ASP A 1 75 ? -7.224 1.111 9.536 1.00 92.19 75 ASP A CA 1
ATOM 590 C C . ASP A 1 75 ? -5.795 0.555 9.487 1.00 92.19 75 ASP A C 1
ATOM 592 O O . ASP A 1 75 ? -4.839 1.239 9.856 1.00 92.19 75 ASP A O 1
ATOM 596 N N . ALA A 1 76 ? -5.633 -0.657 8.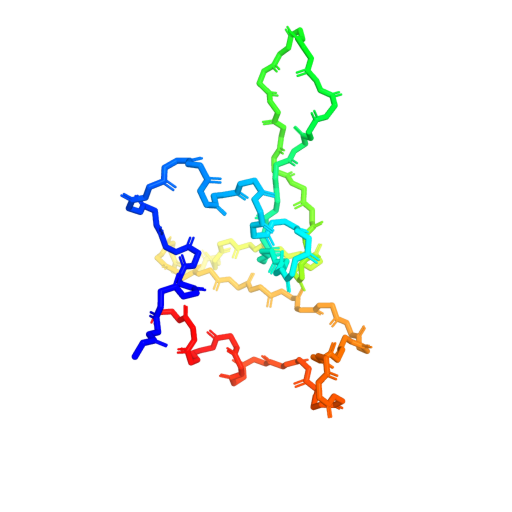943 1.00 89.94 76 ALA A N 1
ATOM 597 C CA . ALA A 1 76 ? -4.322 -1.256 8.721 1.00 89.94 76 ALA A CA 1
ATOM 598 C C . ALA A 1 76 ? -3.471 -0.433 7.741 1.00 89.94 76 ALA A C 1
ATOM 600 O O . ALA A 1 76 ? -2.259 -0.332 7.916 1.00 89.94 76 ALA A O 1
ATOM 601 N N . VAL A 1 77 ? -4.087 0.187 6.729 1.00 87.25 77 VAL A N 1
ATOM 602 C CA . VAL A 1 77 ? -3.376 1.098 5.819 1.00 87.25 77 VAL A CA 1
ATOM 603 C C . VAL A 1 77 ? -2.917 2.349 6.559 1.00 87.25 77 VAL A C 1
ATOM 605 O O . VAL A 1 77 ? -1.744 2.690 6.467 1.00 87.25 77 VAL A O 1
ATOM 608 N N . VAL A 1 78 ? -3.805 2.999 7.317 1.00 87.50 78 VAL A N 1
ATOM 609 C CA . VAL A 1 78 ? -3.494 4.229 8.067 1.00 87.50 78 VAL A CA 1
ATOM 610 C C . VAL A 1 78 ? -2.331 4.024 9.036 1.00 87.50 78 VAL A C 1
ATOM 612 O O . VAL A 1 78 ? -1.483 4.902 9.152 1.00 87.50 78 VAL A O 1
ATOM 615 N N . TRP A 1 79 ? -2.253 2.863 9.692 1.00 82.94 79 TRP A N 1
ATOM 616 C CA . TRP A 1 79 ? -1.146 2.533 10.594 1.00 82.94 79 TRP A CA 1
ATOM 617 C C . TRP A 1 79 ? 0.233 2.491 9.906 1.00 82.94 79 TRP A C 1
ATOM 619 O O . TRP A 1 79 ? 1.251 2.695 10.561 1.00 82.94 79 TRP A O 1
ATOM 629 N N . ASN A 1 80 ? 0.277 2.214 8.599 1.00 75.12 80 ASN A N 1
ATOM 630 C CA . ASN A 1 80 ? 1.510 1.989 7.837 1.00 75.12 80 ASN A CA 1
ATOM 631 C C . ASN A 1 80 ? 1.951 3.196 6.979 1.00 75.12 80 ASN A C 1
ATOM 633 O O . ASN A 1 80 ? 2.844 3.039 6.143 1.00 75.12 80 ASN A O 1
ATOM 637 N N . VAL A 1 81 ? 1.324 4.368 7.148 1.00 73.31 81 VAL A N 1
ATOM 638 C CA . VAL A 1 81 ? 1.648 5.613 6.418 1.00 73.31 81 VAL A CA 1
ATOM 639 C C . VAL A 1 81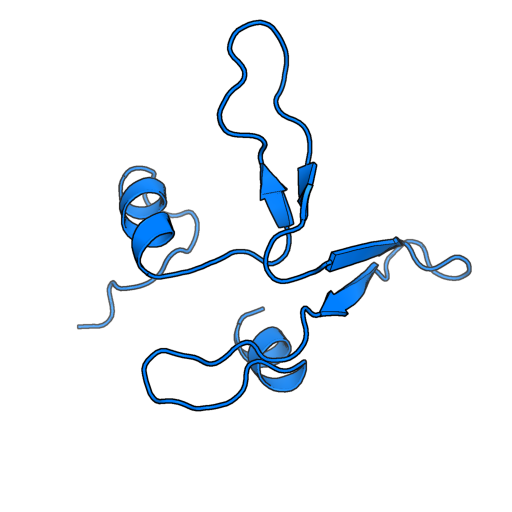 ? 2.574 6.517 7.222 1.00 73.31 81 VAL A C 1
ATOM 641 O O . VAL A 1 81 ? 2.367 6.648 8.447 1.00 73.31 81 VAL A O 1
#

Sequence (81 aa):
LTTGQPDRRAGAFQFTAYTIYDPLVAWEMDVADRPGKLVPGLATEWKVDDADKTKWVFKLRPGVTFHDGSPFNADAVVWNV

Organism: NCBI:txid2594946